Protein AF-A0A3R7QUW7-F1 (afdb_monomer_lite)

Structure (mmCIF, N/CA/C/O backbone):
data_AF-A0A3R7QUW7-F1
#
_entry.id   AF-A0A3R7QUW7-F1
#
loop_
_atom_site.group_PDB
_atom_site.id
_atom_site.type_symbol
_atom_site.label_atom_id
_atom_site.label_alt_id
_atom_site.label_comp_id
_atom_site.label_asym_id
_atom_site.label_entity_id
_atom_site.label_seq_id
_atom_site.pdbx_PDB_ins_code
_atom_site.Cartn_x
_atom_site.Cartn_y
_atom_site.Cartn_z
_atom_site.occupancy
_atom_site.B_iso_or_equiv
_atom_site.auth_seq_id
_atom_site.auth_comp_id
_atom_site.auth_asym_id
_atom_site.auth_atom_id
_atom_site.pdbx_PDB_model_num
ATOM 1 N N . MET A 1 1 ? -16.686 -0.404 15.306 1.00 62.06 1 MET A N 1
ATOM 2 C CA . MET A 1 1 ? -15.358 0.249 15.327 1.00 62.06 1 MET A CA 1
ATOM 3 C C . MET A 1 1 ? -14.433 -0.569 14.437 1.00 62.06 1 MET A C 1
ATOM 5 O O . MET A 1 1 ? -14.538 -1.786 14.498 1.00 62.06 1 MET A O 1
ATOM 9 N N . LEU A 1 2 ? -13.605 0.038 13.589 1.00 73.44 2 LEU A N 1
ATOM 10 C CA . LEU A 1 2 ? -12.511 -0.672 12.907 1.00 73.44 2 LEU A CA 1
ATOM 11 C C . LEU A 1 2 ? -11.186 -0.020 13.297 1.00 73.44 2 LEU A C 1
ATOM 13 O O . LEU A 1 2 ? -11.142 1.175 13.601 1.00 73.44 2 LEU A O 1
ATOM 17 N N . ILE A 1 3 ? -10.122 -0.814 13.259 1.00 75.88 3 ILE A N 1
ATOM 18 C CA . ILE A 1 3 ? -8.772 -0.394 13.620 1.00 75.88 3 ILE A CA 1
ATOM 19 C C . ILE A 1 3 ? -7.878 -0.584 12.396 1.00 75.88 3 ILE A C 1
ATOM 21 O O . ILE A 1 3 ? -7.671 -1.710 11.942 1.00 75.88 3 ILE A O 1
ATOM 25 N N . LEU A 1 4 ? -7.355 0.523 11.873 1.00 71.81 4 LEU A N 1
ATOM 26 C CA . LEU A 1 4 ? -6.301 0.534 10.868 1.00 71.81 4 LEU A CA 1
ATOM 27 C C . LEU A 1 4 ? -4.955 0.421 11.562 1.00 71.81 4 LEU A C 1
ATOM 29 O O . LEU A 1 4 ? -4.644 1.165 12.497 1.00 71.81 4 LEU A O 1
ATOM 33 N N . ARG A 1 5 ? -4.153 -0.522 11.089 1.00 76.81 5 ARG A N 1
ATOM 34 C CA . ARG A 1 5 ? -2.870 -0.860 11.689 1.00 76.81 5 ARG A CA 1
ATOM 35 C C . ARG A 1 5 ? -1.782 -0.873 10.633 1.00 76.81 5 ARG A C 1
ATOM 37 O O . ARG A 1 5 ? -2.016 -1.230 9.478 1.00 76.81 5 ARG A O 1
ATOM 44 N N . TYR A 1 6 ? -0.594 -0.495 11.066 1.00 68.12 6 TYR A N 1
ATOM 45 C CA . TYR A 1 6 ? 0.622 -0.485 10.276 1.00 68.12 6 TYR A CA 1
ATOM 46 C C . TYR A 1 6 ? 1.613 -1.459 10.875 1.00 68.12 6 TYR A C 1
ATOM 48 O O . TYR A 1 6 ? 1.900 -1.395 12.072 1.00 68.12 6 TYR A O 1
ATOM 56 N N . TYR A 1 7 ? 2.104 -2.359 10.034 1.00 67.00 7 TYR A N 1
ATOM 57 C CA . TYR A 1 7 ? 2.899 -3.499 10.457 1.00 67.00 7 TYR A CA 1
ATOM 58 C C . TYR A 1 7 ? 4.332 -3.410 9.967 1.00 67.00 7 TYR A C 1
ATOM 60 O O . TYR A 1 7 ? 4.645 -2.841 8.915 1.00 67.00 7 TYR A O 1
ATOM 68 N N . PHE A 1 8 ? 5.194 -4.022 10.766 1.00 64.62 8 PHE A N 1
ATOM 69 C CA . PHE A 1 8 ? 6.621 -4.114 10.569 1.00 64.62 8 PHE A CA 1
ATOM 70 C C . PHE A 1 8 ? 6.942 -5.586 10.329 1.00 64.62 8 PHE A C 1
ATOM 72 O O . PHE A 1 8 ? 7.026 -6.383 11.263 1.00 64.62 8 PHE A O 1
ATOM 79 N N . LEU A 1 9 ? 7.109 -5.963 9.066 1.00 58.81 9 LEU A N 1
ATOM 80 C CA . LEU A 1 9 ? 7.536 -7.307 8.712 1.00 58.81 9 LEU A CA 1
ATOM 81 C C . LEU A 1 9 ? 9.055 -7.326 8.533 1.00 58.81 9 LEU A C 1
ATOM 83 O O . LEU A 1 9 ? 9.607 -6.569 7.740 1.00 58.81 9 LEU A O 1
ATOM 87 N N . PHE A 1 10 ? 9.727 -8.246 9.218 1.00 55.06 10 PHE A N 1
ATOM 88 C CA . PHE A 1 10 ? 11.087 -8.653 8.876 1.00 55.06 10 PHE A CA 1
ATOM 89 C C . PHE A 1 10 ? 11.001 -9.866 7.955 1.00 55.06 10 PHE A C 1
ATOM 91 O O . PHE A 1 10 ? 10.653 -10.956 8.408 1.00 55.06 10 PHE A O 1
ATOM 98 N N . GLN A 1 11 ? 11.289 -9.682 6.664 1.00 51.72 11 GLN A N 1
ATOM 99 C CA . GLN A 1 11 ? 11.449 -10.816 5.757 1.00 51.72 11 GLN A CA 1
ATOM 100 C C . GLN A 1 11 ? 12.846 -11.408 5.983 1.00 51.72 11 GLN A C 1
ATOM 102 O O . GLN A 1 11 ? 13.854 -10.779 5.671 1.00 51.72 11 GLN A O 1
ATOM 107 N N . TRP A 1 12 ? 12.897 -12.592 6.592 1.00 38.56 12 TRP A N 1
ATOM 108 C CA . TRP A 1 12 ? 14.071 -13.460 6.580 1.00 38.56 12 TRP A CA 1
ATOM 109 C C . TRP A 1 12 ? 13.918 -14.420 5.410 1.00 38.56 12 TRP A C 1
ATOM 111 O O . TRP A 1 12 ? 12.887 -15.070 5.308 1.00 38.56 12 TRP A O 1
ATOM 121 N N . ASP A 1 13 ? 14.909 -14.441 4.526 1.00 37.78 13 ASP A N 1
ATOM 122 C CA . ASP A 1 13 ? 15.531 -15.650 3.985 1.00 37.78 13 ASP A CA 1
ATOM 123 C C . ASP A 1 13 ? 16.582 -15.195 2.963 1.00 37.78 13 ASP A C 1
ATOM 125 O O . ASP A 1 13 ? 16.270 -14.543 1.969 1.00 37.78 13 ASP A O 1
ATOM 129 N N . ILE A 1 14 ? 17.847 -15.557 3.208 1.00 38.06 14 ILE A N 1
ATOM 130 C CA . ILE A 1 14 ? 19.032 -15.261 2.378 1.00 38.06 14 ILE A CA 1
ATOM 131 C C . ILE A 1 14 ? 19.626 -13.839 2.566 1.00 38.06 14 ILE A C 1
ATOM 133 O O . ILE A 1 14 ? 19.661 -13.011 1.660 1.00 38.06 14 ILE A O 1
ATOM 137 N N . GLY A 1 15 ? 20.178 -13.563 3.753 1.00 35.69 15 GLY A N 1
ATOM 138 C CA . GLY A 1 15 ? 21.312 -12.630 3.916 1.00 35.69 15 GLY A CA 1
ATOM 139 C C . GLY A 1 15 ? 21.057 -11.118 3.820 1.00 35.69 15 GLY A C 1
ATOM 140 O O . GLY A 1 15 ? 22.002 -10.352 3.996 1.00 35.69 15 GLY A O 1
ATOM 141 N N . LEU A 1 16 ? 19.822 -10.662 3.594 1.00 42.62 16 LEU A N 1
ATOM 142 C CA . LEU A 1 16 ? 19.470 -9.238 3.614 1.00 42.62 16 LEU A CA 1
ATOM 143 C C . LEU A 1 16 ? 18.230 -9.002 4.485 1.00 42.62 16 LEU A C 1
ATOM 145 O O . LEU A 1 16 ? 17.136 -9.455 4.165 1.00 42.62 16 LEU A O 1
ATOM 149 N N . ILE A 1 17 ? 18.406 -8.279 5.594 1.00 51.62 17 ILE A N 1
ATOM 150 C CA . ILE A 1 17 ? 17.305 -7.849 6.461 1.00 51.62 17 ILE A CA 1
ATOM 151 C C . ILE A 1 17 ? 16.645 -6.637 5.802 1.00 51.62 17 ILE A C 1
ATOM 153 O O . ILE A 1 17 ? 17.141 -5.518 5.925 1.00 51.62 17 ILE A O 1
ATOM 157 N N . PHE A 1 18 ? 15.513 -6.837 5.130 1.00 60.06 18 PHE A N 1
ATOM 158 C CA . PHE A 1 18 ? 14.669 -5.724 4.704 1.00 60.06 18 PHE A CA 1
ATOM 159 C C . PHE A 1 18 ? 13.384 -5.707 5.522 1.00 60.06 18 PHE A C 1
ATOM 161 O O . PHE A 1 18 ? 12.570 -6.630 5.476 1.00 60.06 18 PHE A O 1
ATOM 168 N N . ALA A 1 19 ? 13.213 -4.632 6.289 1.00 70.38 19 ALA A N 1
ATOM 169 C CA . ALA A 1 19 ? 11.937 -4.326 6.908 1.00 70.38 19 ALA A CA 1
ATOM 170 C C . ALA A 1 19 ? 10.937 -3.944 5.804 1.00 70.38 19 ALA A C 1
ATOM 172 O O . ALA A 1 19 ? 11.161 -2.974 5.073 1.00 70.38 19 ALA A O 1
ATOM 173 N N . HIS A 1 20 ? 9.857 -4.710 5.691 1.00 83.88 20 HIS A N 1
ATOM 174 C CA . HIS A 1 20 ? 8.728 -4.485 4.799 1.00 83.88 20 HIS A CA 1
ATOM 175 C C . HIS A 1 20 ? 7.556 -3.908 5.592 1.00 83.88 20 HIS A C 1
ATOM 177 O O . HIS A 1 20 ? 7.294 -4.317 6.725 1.00 83.88 20 HIS A O 1
ATOM 183 N N . ARG A 1 21 ? 6.861 -2.935 5.007 1.00 86.31 21 ARG A N 1
ATOM 184 C CA . ARG A 1 21 ? 5.779 -2.203 5.661 1.00 86.31 21 ARG A CA 1
ATOM 185 C C . ARG A 1 21 ? 4.474 -2.427 4.925 1.00 86.31 21 ARG A C 1
ATOM 187 O O . ARG A 1 21 ? 4.412 -2.204 3.720 1.00 86.31 21 ARG A O 1
ATOM 194 N N . LEU A 1 22 ? 3.449 -2.799 5.681 1.00 91.06 22 LEU A N 1
ATOM 195 C CA . LEU A 1 22 ? 2.118 -3.083 5.161 1.00 91.06 22 LEU A CA 1
ATOM 196 C C . LEU A 1 22 ? 1.032 -2.430 6.008 1.00 91.06 22 LEU A C 1
ATOM 198 O O . LEU A 1 22 ? 1.252 -2.060 7.169 1.00 91.06 22 LEU A O 1
ATOM 202 N N . LEU A 1 23 ? -0.143 -2.282 5.407 1.00 94.25 23 LEU A N 1
ATOM 203 C CA . LEU A 1 23 ? -1.339 -1.775 6.066 1.00 94.25 23 LEU A CA 1
ATOM 204 C C . LEU A 1 23 ? -2.350 -2.893 6.209 1.00 94.25 23 LEU A C 1
ATOM 206 O O . LEU A 1 23 ? -2.540 -3.682 5.294 1.00 94.25 23 LEU A O 1
ATOM 210 N N . THR A 1 24 ? -3.064 -2.907 7.323 1.00 94.94 24 THR A N 1
ATOM 211 C CA . THR A 1 24 ? -4.202 -3.809 7.505 1.00 94.94 24 THR A CA 1
ATOM 212 C C . THR A 1 24 ? -5.377 -3.067 8.118 1.00 94.94 24 THR A C 1
ATOM 214 O O . THR A 1 24 ? -5.222 -2.019 8.760 1.00 94.94 24 THR A O 1
ATOM 217 N N . VAL A 1 25 ? -6.551 -3.663 7.967 1.00 94.81 25 VAL A N 1
ATOM 218 C CA . VAL A 1 25 ? -7.763 -3.271 8.670 1.00 94.81 25 VAL A CA 1
ATOM 219 C C . VAL A 1 25 ? -8.328 -4.460 9.441 1.00 94.81 25 VAL A C 1
ATOM 221 O O . VAL A 1 25 ? -8.437 -5.571 8.919 1.00 94.81 25 VAL A O 1
ATOM 224 N N . PHE A 1 26 ? -8.697 -4.210 10.696 1.00 93.12 26 PHE A N 1
ATOM 225 C CA . PHE A 1 26 ? -9.369 -5.162 11.578 1.00 93.12 26 PHE A CA 1
ATOM 226 C C . PHE A 1 26 ? -10.716 -4.619 12.026 1.00 93.12 26 PHE A C 1
ATOM 228 O O . PHE A 1 26 ? -10.885 -3.406 12.182 1.00 93.12 26 PHE A O 1
ATOM 235 N N . ASP A 1 27 ? -11.655 -5.520 12.302 1.00 89.62 27 ASP A N 1
ATOM 236 C CA . ASP A 1 27 ? -12.914 -5.153 12.933 1.00 89.62 27 ASP A CA 1
ATOM 237 C C . ASP A 1 27 ? -12.836 -4.999 14.456 1.00 89.62 27 ASP A C 1
ATOM 239 O O . ASP A 1 27 ? -11.799 -5.224 15.083 1.00 89.62 27 ASP A O 1
ATOM 243 N N . SER A 1 28 ? -13.944 -4.574 15.070 1.00 82.88 28 SER A N 1
ATOM 244 C CA . SER A 1 28 ? -14.030 -4.359 16.520 1.00 82.88 28 SER A CA 1
ATOM 245 C C . SER A 1 28 ? -13.805 -5.629 17.332 1.00 82.88 28 SER A C 1
ATOM 247 O O . SER A 1 28 ? -13.449 -5.537 18.502 1.00 82.88 28 SER A O 1
ATOM 249 N N . ASN A 1 29 ? -13.984 -6.796 16.716 1.00 87.38 29 ASN A N 1
ATOM 250 C CA . ASN A 1 29 ? -13.755 -8.100 17.324 1.00 87.38 29 ASN A CA 1
ATOM 251 C C . ASN A 1 29 ? -12.338 -8.614 17.025 1.00 87.38 29 ASN A C 1
ATOM 253 O O . ASN A 1 29 ? -12.072 -9.799 17.203 1.00 87.38 29 ASN A O 1
ATOM 257 N N . LYS A 1 30 ? -11.437 -7.734 16.559 1.00 85.19 30 LYS A N 1
ATOM 258 C CA . LYS A 1 30 ? -10.066 -8.052 16.136 1.00 85.19 30 LYS A CA 1
ATOM 259 C C . LYS A 1 30 ? -10.004 -9.083 15.007 1.00 85.19 30 LYS A C 1
ATOM 261 O O . LYS A 1 30 ? -8.989 -9.754 14.846 1.00 85.19 30 LYS A O 1
ATOM 266 N N . ARG A 1 31 ? -11.057 -9.207 14.196 1.00 91.62 31 ARG A N 1
ATOM 267 C CA . ARG A 1 31 ? -11.025 -10.079 13.019 1.00 91.62 31 ARG A CA 1
ATOM 268 C C . ARG A 1 31 ? -10.375 -9.338 11.861 1.00 91.62 31 ARG A C 1
ATOM 270 O O . ARG A 1 31 ? -10.702 -8.177 11.609 1.00 91.62 31 ARG A O 1
ATOM 277 N N . PHE A 1 32 ? -9.455 -10.011 11.179 1.00 94.06 32 PHE A N 1
ATOM 278 C CA . PHE A 1 32 ? -8.816 -9.502 9.970 1.00 94.06 32 PHE A CA 1
ATOM 279 C C . PHE A 1 32 ? -9.873 -9.211 8.897 1.00 94.06 32 PHE A C 1
ATOM 281 O O . PHE A 1 32 ? -10.764 -10.031 8.669 1.00 94.06 32 PHE A O 1
ATOM 288 N N . VAL A 1 33 ? -9.774 -8.053 8.244 1.00 95.31 33 VAL A N 1
ATOM 289 C CA . VAL A 1 33 ? -10.677 -7.655 7.153 1.00 95.31 33 VAL A CA 1
ATOM 290 C C . VAL A 1 33 ? -9.938 -7.630 5.816 1.00 95.31 33 VAL A C 1
ATOM 292 O O . VAL A 1 33 ? -10.420 -8.204 4.840 1.00 95.31 33 VAL A O 1
ATOM 295 N N . ALA A 1 34 ? -8.792 -6.951 5.757 1.00 96.56 34 ALA A N 1
ATOM 296 C 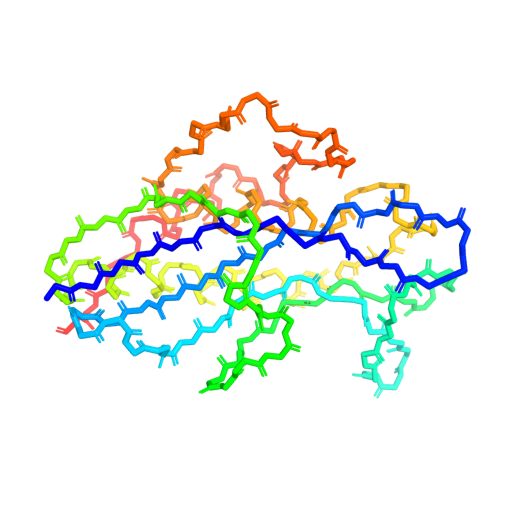CA . ALA A 1 34 ? -7.967 -6.847 4.558 1.00 96.56 34 ALA A CA 1
ATOM 297 C C . ALA A 1 34 ? -6.553 -6.347 4.886 1.00 96.56 34 ALA A C 1
ATOM 299 O O . ALA A 1 34 ? -6.338 -5.707 5.919 1.00 96.56 34 ALA A O 1
ATOM 300 N N . GLU A 1 35 ? -5.625 -6.576 3.961 1.00 96.00 35 GLU A N 1
ATOM 301 C CA . GLU A 1 35 ? -4.300 -5.955 3.938 1.00 96.00 35 GLU A CA 1
ATOM 302 C C . GLU A 1 35 ? -3.996 -5.297 2.587 1.00 96.00 35 GLU A C 1
ATOM 304 O O . GLU A 1 35 ? -4.604 -5.633 1.566 1.00 96.00 35 GLU A O 1
ATOM 309 N N . LEU A 1 36 ? -3.090 -4.320 2.615 1.00 97.31 36 LEU A N 1
ATOM 310 C CA . LEU A 1 36 ? -2.574 -3.590 1.465 1.00 97.31 36 LEU A CA 1
ATOM 311 C C . LEU A 1 36 ? -1.045 -3.584 1.490 1.00 97.31 36 LEU A C 1
ATOM 313 O O . LEU A 1 36 ? -0.436 -3.073 2.437 1.00 97.31 36 LEU A O 1
ATOM 317 N N . ASP A 1 37 ? -0.456 -4.046 0.388 1.00 94.44 37 ASP A N 1
ATOM 318 C CA . ASP A 1 37 ? 0.985 -4.261 0.254 1.00 94.44 37 ASP A CA 1
ATOM 319 C C . ASP A 1 37 ? 1.520 -3.711 -1.065 1.00 94.44 37 ASP A C 1
ATOM 321 O O . ASP A 1 37 ? 0.952 -3.947 -2.132 1.00 94.44 37 ASP A O 1
ATOM 325 N N . GLY A 1 38 ? 2.664 -3.028 -1.013 1.00 95.31 38 GLY A N 1
ATOM 326 C CA . GLY A 1 38 ? 3.463 -2.750 -2.205 1.00 95.31 38 GLY A CA 1
ATOM 327 C C . GLY A 1 38 ? 4.412 -3.910 -2.479 1.00 95.31 38 GLY A C 1
ATOM 328 O O . GLY A 1 38 ? 5.367 -4.086 -1.738 1.00 95.31 38 GLY A O 1
ATOM 329 N N . LEU A 1 39 ? 4.201 -4.684 -3.539 1.00 95.00 39 LEU A N 1
ATOM 330 C CA . LEU A 1 39 ? 4.977 -5.888 -3.840 1.00 95.00 39 LEU A CA 1
ATOM 331 C C . LEU A 1 39 ? 5.701 -5.790 -5.181 1.00 95.00 39 LEU A C 1
ATOM 333 O O . LEU 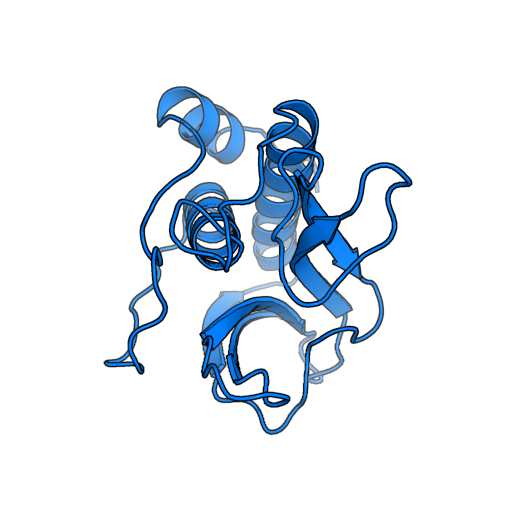A 1 39 ? 5.296 -5.070 -6.098 1.00 95.00 39 LEU A O 1
ATOM 337 N N . VAL A 1 40 ? 6.774 -6.568 -5.304 1.00 95.06 40 VAL A N 1
ATOM 338 C CA . VAL A 1 40 ? 7.467 -6.765 -6.576 1.00 95.06 40 VAL A CA 1
ATOM 339 C C . VAL A 1 40 ? 6.692 -7.757 -7.422 1.00 95.06 40 VAL A C 1
ATOM 341 O O . VAL A 1 40 ? 6.408 -8.865 -6.969 1.00 95.06 40 VAL A O 1
ATOM 344 N N . VAL A 1 41 ? 6.473 -7.425 -8.691 1.00 96.44 41 VAL A N 1
ATOM 345 C CA . VAL A 1 41 ? 6.051 -8.382 -9.717 1.00 96.44 41 VAL A CA 1
ATOM 346 C C . VAL A 1 41 ? 7.079 -8.487 -10.834 1.00 96.44 41 VAL A C 1
ATOM 348 O O . VAL A 1 41 ? 7.723 -7.507 -11.203 1.00 96.44 41 VAL A O 1
ATOM 351 N N . ASN A 1 42 ? 7.232 -9.686 -11.393 1.00 95.88 42 ASN A N 1
ATOM 352 C CA . ASN A 1 42 ? 8.020 -9.890 -12.606 1.00 95.88 42 ASN A CA 1
ATOM 353 C C . ASN A 1 42 ? 7.232 -9.490 -13.872 1.00 95.88 42 ASN A C 1
ATOM 355 O O . ASN A 1 42 ? 6.055 -9.137 -13.807 1.00 95.88 42 ASN A O 1
ATOM 359 N N . LYS A 1 43 ? 7.859 -9.622 -15.050 1.00 95.00 43 LYS A N 1
ATOM 360 C CA . LYS A 1 43 ? 7.237 -9.316 -16.355 1.00 95.00 43 LYS A CA 1
ATOM 361 C C . LYS A 1 43 ? 5.939 -10.084 -16.660 1.00 95.00 43 LYS A C 1
ATOM 363 O O . LYS A 1 43 ? 5.153 -9.626 -17.476 1.00 95.00 43 LYS A O 1
ATOM 368 N N . ASN A 1 44 ? 5.718 -11.231 -16.013 1.00 95.25 44 ASN A N 1
ATOM 369 C CA . ASN A 1 44 ? 4.512 -12.048 -16.164 1.00 95.25 44 ASN A CA 1
ATOM 370 C C . ASN A 1 44 ? 3.453 -11.715 -15.094 1.00 95.25 44 ASN A C 1
ATOM 372 O O . ASN A 1 44 ? 2.466 -12.430 -14.964 1.00 95.25 44 ASN A O 1
ATOM 376 N N . GLY A 1 45 ? 3.682 -10.687 -14.269 1.00 93.31 45 GLY A N 1
ATOM 377 C CA . GLY A 1 45 ? 2.795 -10.304 -13.172 1.00 93.31 45 GLY A CA 1
ATOM 378 C C . GLY A 1 45 ? 2.899 -11.185 -11.924 1.00 93.31 45 GLY A C 1
ATOM 379 O O . GLY A 1 45 ? 2.130 -10.986 -10.987 1.00 93.31 45 GLY A O 1
ATOM 380 N N . LYS A 1 46 ? 3.840 -12.139 -11.867 1.00 95.88 46 LYS A N 1
ATOM 381 C CA . LYS A 1 46 ? 4.024 -13.004 -10.692 1.00 95.88 46 LYS A CA 1
ATOM 382 C C . LYS A 1 46 ? 4.766 -12.249 -9.590 1.00 95.88 46 LYS A C 1
ATOM 384 O O . LYS A 1 46 ? 5.847 -11.711 -9.845 1.00 95.88 46 LYS A O 1
ATOM 389 N N . ILE A 1 47 ? 4.206 -12.272 -8.379 1.00 94.50 47 ILE A N 1
ATOM 390 C CA . ILE A 1 47 ? 4.822 -11.714 -7.169 1.00 94.50 47 ILE A CA 1
ATOM 391 C C . ILE A 1 47 ? 6.150 -12.426 -6.878 1.00 94.50 47 ILE A C 1
ATOM 393 O O . ILE A 1 47 ? 6.267 -13.643 -7.050 1.00 94.50 47 ILE A O 1
ATOM 397 N N . LYS A 1 48 ? 7.159 -11.671 -6.443 1.00 88.44 48 LYS A N 1
ATOM 398 C CA . LYS A 1 48 ? 8.452 -12.204 -5.993 1.00 88.44 48 LYS A CA 1
ATOM 399 C C . LYS A 1 48 ? 8.931 -11.479 -4.723 1.00 88.44 48 LYS A C 1
ATOM 401 O O . LYS A 1 48 ? 8.504 -10.351 -4.494 1.00 88.44 48 LYS A O 1
ATOM 406 N N . PRO A 1 49 ? 9.829 -12.085 -3.925 1.00 82.50 49 PRO A N 1
ATOM 407 C CA . PRO A 1 49 ? 10.280 -11.490 -2.663 1.00 82.50 49 PRO A CA 1
ATOM 408 C C . PRO A 1 49 ? 11.154 -10.243 -2.855 1.00 82.50 49 PRO A C 1
ATOM 410 O O . PRO A 1 49 ? 11.053 -9.293 -2.089 1.00 82.50 49 PRO A O 1
ATOM 413 N N . ILE A 1 50 ? 11.996 -10.211 -3.893 1.00 83.50 50 ILE A N 1
ATOM 414 C CA . ILE A 1 50 ? 12.923 -9.101 -4.143 1.00 83.50 50 ILE A CA 1
ATOM 415 C C . ILE A 1 50 ? 13.054 -8.813 -5.636 1.00 83.50 50 ILE A C 1
ATOM 417 O O . ILE A 1 50 ? 13.120 -9.734 -6.451 1.00 83.50 50 ILE A O 1
ATOM 421 N N . GLY A 1 51 ? 13.083 -7.532 -6.002 1.00 86.38 51 GLY A N 1
ATOM 422 C CA . G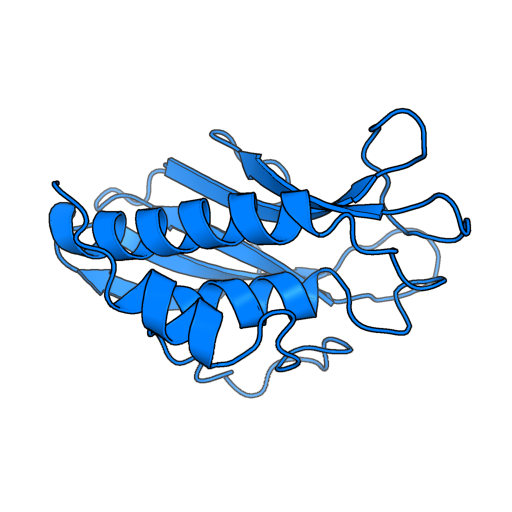LY A 1 51 ? 13.287 -7.093 -7.379 1.00 86.38 51 GLY A CA 1
ATOM 423 C C . GLY A 1 51 ? 14.767 -6.948 -7.701 1.00 86.38 51 GLY A C 1
ATOM 424 O O . GLY A 1 51 ? 15.524 -6.362 -6.937 1.00 86.38 51 GLY A O 1
ATOM 425 N N . TYR A 1 52 ? 15.184 -7.489 -8.836 1.00 89.94 52 TYR A N 1
ATOM 426 C CA . TYR A 1 52 ? 16.575 -7.433 -9.307 1.00 89.94 52 TYR A CA 1
ATOM 427 C C . TYR A 1 52 ? 16.670 -7.380 -10.837 1.00 89.94 52 TYR A C 1
ATOM 429 O O . TYR A 1 52 ? 17.758 -7.251 -11.391 1.00 89.94 52 TYR A O 1
ATOM 437 N N . LEU A 1 53 ? 15.541 -7.459 -11.546 1.00 93.50 53 LEU A N 1
ATOM 438 C CA . LEU A 1 53 ? 15.486 -7.310 -12.996 1.00 93.50 53 LEU A CA 1
ATOM 439 C C . LEU A 1 53 ? 14.929 -5.934 -13.355 1.00 93.50 53 LEU A C 1
ATOM 441 O O . LEU A 1 53 ? 13.974 -5.468 -12.746 1.00 93.50 53 LEU A O 1
ATOM 445 N N . ARG A 1 54 ? 15.433 -5.326 -14.436 1.00 92.69 54 ARG A N 1
ATOM 446 C CA . ARG A 1 54 ? 14.886 -4.062 -14.982 1.00 92.69 54 ARG A CA 1
ATOM 447 C C . ARG A 1 54 ? 13.408 -4.159 -15.386 1.00 92.69 54 ARG A C 1
ATOM 449 O O . ARG A 1 54 ? 12.715 -3.149 -15.492 1.00 92.69 54 ARG A O 1
ATOM 456 N N . SER A 1 55 ? 12.924 -5.373 -15.646 1.00 95.38 55 SER A N 1
ATOM 457 C CA . SER A 1 55 ? 11.519 -5.648 -15.954 1.00 95.38 55 SER A CA 1
ATOM 458 C C . SER A 1 55 ? 10.628 -5.749 -14.717 1.00 95.38 55 SER A C 1
ATOM 460 O O . SER A 1 55 ? 9.415 -5.837 -14.872 1.00 95.38 55 SER A O 1
ATOM 462 N N . ASP A 1 56 ? 11.202 -5.806 -13.514 1.00 96.44 56 ASP A N 1
ATOM 463 C CA . ASP A 1 56 ? 10.416 -5.907 -12.291 1.00 96.44 56 ASP A CA 1
ATOM 464 C C . ASP A 1 56 ? 9.671 -4.590 -12.038 1.00 96.44 56 ASP A C 1
ATOM 466 O O . ASP A 1 56 ? 10.155 -3.491 -12.343 1.00 96.44 56 ASP A O 1
ATOM 470 N N . ARG A 1 57 ? 8.448 -4.708 -11.529 1.00 97.44 57 ARG A N 1
ATOM 471 C CA . ARG A 1 57 ? 7.559 -3.576 -11.266 1.00 97.44 57 ARG A CA 1
ATOM 472 C C . ARG A 1 57 ? 7.091 -3.591 -9.829 1.00 97.44 57 ARG A C 1
ATOM 474 O O . ARG A 1 57 ? 6.911 -4.655 -9.241 1.00 97.44 57 ARG A O 1
ATOM 481 N N . LEU A 1 58 ? 6.901 -2.397 -9.289 1.00 97.12 58 LEU A N 1
ATOM 482 C CA . LEU A 1 58 ? 6.258 -2.177 -8.008 1.00 97.12 58 LEU A CA 1
ATOM 483 C C . LEU A 1 58 ? 4.750 -2.093 -8.248 1.00 97.12 58 LEU A C 1
ATOM 485 O O . LEU A 1 58 ? 4.296 -1.274 -9.045 1.00 97.12 58 LEU A O 1
ATOM 489 N N . LYS A 1 59 ? 3.981 -2.955 -7.583 1.00 97.69 59 LYS A N 1
ATOM 490 C CA . LYS A 1 59 ? 2.522 -2.999 -7.697 1.00 97.69 59 LYS A CA 1
ATOM 491 C C . LYS A 1 59 ? 1.893 -3.115 -6.317 1.00 97.69 59 LYS A C 1
ATOM 493 O O . LYS A 1 59 ? 2.396 -3.840 -5.468 1.00 97.69 59 LYS A O 1
ATOM 498 N N . VAL A 1 60 ? 0.796 -2.406 -6.102 1.00 98.06 60 VAL A N 1
ATOM 499 C CA . VAL A 1 60 ? 0.046 -2.419 -4.851 1.00 98.06 60 VAL A CA 1
ATOM 500 C C . VAL A 1 60 ? -1.106 -3.417 -4.950 1.00 98.06 60 VAL A C 1
ATOM 502 O O . VAL A 1 60 ? -1.891 -3.378 -5.905 1.00 98.06 60 VAL A O 1
ATOM 505 N N . PHE A 1 61 ? -1.205 -4.307 -3.971 1.00 97.69 61 PHE A N 1
ATOM 506 C CA . PHE A 1 61 ? -2.208 -5.366 -3.893 1.00 97.69 61 PHE A CA 1
ATOM 507 C C . PHE A 1 61 ? -3.080 -5.193 -2.663 1.00 97.69 61 PHE A C 1
ATOM 509 O O . PHE A 1 61 ? -2.578 -4.800 -1.618 1.00 97.69 61 PHE A O 1
ATOM 516 N N . GLU A 1 62 ? -4.367 -5.514 -2.803 1.00 97.81 62 GLU A N 1
ATOM 517 C CA . GLU A 1 62 ? -5.271 -5.721 -1.673 1.00 97.81 62 GLU A CA 1
ATOM 518 C C . GLU A 1 62 ? -5.521 -7.219 -1.520 1.00 97.81 62 GLU A C 1
ATOM 520 O O . GLU A 1 62 ? -5.909 -7.877 -2.490 1.00 97.81 62 GLU A O 1
ATOM 525 N N . PHE A 1 63 ? -5.366 -7.740 -0.306 1.00 97.06 63 PHE A N 1
ATOM 526 C CA . PHE A 1 63 ? -5.708 -9.119 0.018 1.00 97.06 63 PHE A CA 1
ATOM 527 C C . PHE A 1 63 ? -6.837 -9.157 1.048 1.00 97.06 63 PHE A C 1
ATOM 529 O O . PHE A 1 63 ? -6.813 -8.456 2.056 1.00 97.06 63 PHE A O 1
ATOM 536 N N . LYS A 1 64 ? -7.852 -9.993 0.790 1.00 95.75 64 LYS A N 1
ATOM 537 C CA . LYS A 1 64 ? -8.983 -10.246 1.711 1.00 95.75 64 LYS A CA 1
ATOM 538 C C . LYS A 1 64 ? -8.704 -11.379 2.703 1.00 95.75 64 LYS A C 1
ATOM 540 O O . LYS A 1 64 ? -9.560 -11.752 3.499 1.00 95.75 64 LYS A O 1
ATOM 545 N N . SER A 1 65 ? -7.501 -11.931 2.653 1.00 94.06 65 SER A N 1
ATOM 546 C CA . SER A 1 65 ? -6.962 -12.886 3.615 1.00 94.06 65 SER A CA 1
ATOM 547 C C . SER A 1 65 ? -5.508 -12.503 3.886 1.00 94.06 65 SER A C 1
ATOM 549 O O . SER A 1 65 ? -4.903 -11.901 2.996 1.00 94.06 65 SER A O 1
ATOM 551 N N . PRO A 1 66 ? -4.950 -12.824 5.065 1.00 91.69 66 PRO A N 1
ATOM 552 C CA . PRO A 1 66 ? -3.550 -12.539 5.359 1.00 91.69 66 PRO A CA 1
ATOM 553 C C . PRO A 1 66 ? -2.637 -13.123 4.280 1.00 91.69 66 PRO A C 1
ATOM 555 O O . PRO A 1 66 ? -2.698 -14.327 4.015 1.00 91.69 66 PRO A O 1
ATOM 558 N N . HIS A 1 67 ? -1.815 -12.289 3.648 1.00 92.69 67 HIS A N 1
ATOM 559 C CA . HIS A 1 67 ? -0.796 -12.727 2.700 1.00 92.69 67 HIS A CA 1
ATOM 560 C C . HIS A 1 67 ? 0.607 -12.519 3.281 1.00 92.69 67 HIS A C 1
ATOM 562 O O . HIS A 1 67 ? 1.395 -13.466 3.291 1.00 92.69 67 HIS A O 1
ATOM 568 N N . LEU A 1 68 ? 0.897 -11.342 3.841 1.00 90.69 68 LEU A N 1
ATOM 569 C CA . LEU A 1 68 ? 2.130 -11.055 4.583 1.00 90.69 68 LEU A CA 1
ATOM 570 C C . LEU A 1 68 ? 1.907 -10.732 6.066 1.00 90.69 68 LEU A C 1
ATOM 572 O O . LEU A 1 68 ? 2.861 -10.819 6.850 1.00 90.69 68 LEU A O 1
ATOM 576 N N . TYR A 1 69 ? 0.686 -10.376 6.471 1.00 89.06 69 TYR A N 1
ATOM 577 C CA . TYR A 1 69 ? 0.358 -10.159 7.877 1.00 89.06 69 TYR A CA 1
ATOM 578 C C . TYR A 1 69 ? 0.588 -11.419 8.726 1.00 89.06 69 TYR A C 1
ATOM 580 O O . TYR A 1 69 ? 0.180 -12.527 8.369 1.00 89.06 69 TYR A O 1
ATOM 588 N N . ARG A 1 70 ? 1.191 -11.224 9.905 1.00 87.69 70 ARG A N 1
ATOM 589 C CA . ARG A 1 70 ? 1.243 -12.208 10.993 1.00 87.69 70 ARG A CA 1
ATOM 590 C C . ARG A 1 70 ? 0.951 -11.524 12.324 1.00 87.69 70 ARG A C 1
ATOM 592 O O . ARG A 1 70 ? 1.361 -10.388 12.548 1.00 87.69 70 ARG A O 1
ATOM 599 N N . GLU A 1 71 ? 0.266 -12.222 13.225 1.00 85.00 71 GLU A N 1
ATOM 600 C CA . GLU A 1 71 ? -0.145 -11.663 14.520 1.00 85.00 71 GLU A CA 1
ATOM 601 C C . GLU A 1 71 ? 1.039 -11.284 15.427 1.00 85.00 71 GLU A C 1
ATOM 603 O O . GLU A 1 71 ? 0.933 -10.345 16.214 1.00 85.00 71 GLU A O 1
ATOM 608 N N . ASP A 1 72 ? 2.178 -11.960 15.259 1.00 82.75 72 ASP A N 1
ATOM 609 C CA . ASP A 1 72 ? 3.411 -1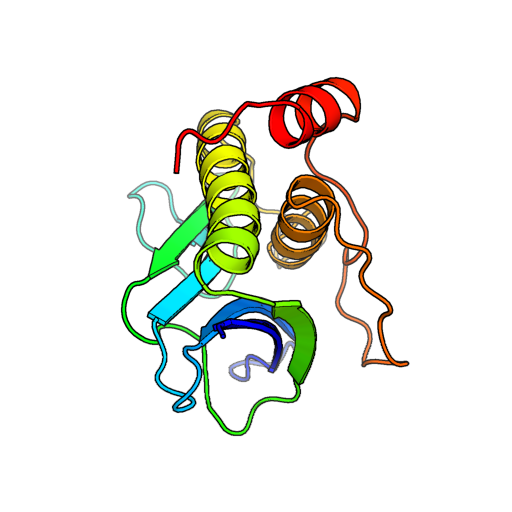1.770 16.028 1.00 82.75 72 ASP A CA 1
ATOM 610 C C . ASP A 1 72 ? 4.271 -10.575 15.574 1.00 82.75 72 ASP A C 1
ATOM 612 O O . ASP A 1 72 ? 5.285 -10.265 16.201 1.00 82.75 72 ASP A O 1
ATOM 616 N N . GLN A 1 73 ? 3.892 -9.898 14.488 1.00 83.06 73 GLN A N 1
ATOM 617 C CA . GLN A 1 73 ? 4.622 -8.744 13.970 1.00 83.06 73 GLN A CA 1
ATOM 618 C C . GLN A 1 73 ? 4.478 -7.524 14.885 1.00 83.06 73 GLN A C 1
ATOM 620 O O . GLN A 1 73 ? 3.393 -7.207 15.383 1.00 83.06 73 GLN A O 1
ATOM 625 N N . GLU A 1 74 ? 5.574 -6.772 15.029 1.00 82.50 74 GLU A N 1
ATOM 626 C CA . GLU A 1 74 ? 5.521 -5.420 15.586 1.00 82.50 74 GLU A CA 1
ATOM 627 C C . GLU A 1 74 ? 4.527 -4.579 14.762 1.00 82.50 74 GLU A C 1
ATOM 629 O O . GLU A 1 74 ? 4.466 -4.673 13.531 1.00 82.50 74 GLU A O 1
ATOM 634 N N . GLN A 1 75 ? 3.716 -3.775 15.448 1.00 83.44 75 GLN A N 1
ATOM 635 C CA . GLN A 1 75 ? 2.604 -3.049 14.841 1.00 83.44 75 GLN A CA 1
ATOM 636 C C . GLN A 1 75 ? 2.253 -1.789 15.622 1.00 83.44 75 GLN A C 1
ATOM 638 O O . GLN A 1 75 ? 2.409 -1.726 16.840 1.00 83.44 75 GLN A O 1
ATOM 643 N N . VAL A 1 76 ? 1.701 -0.808 14.917 1.00 84.81 76 VAL A N 1
ATOM 644 C CA . VAL A 1 76 ? 1.136 0.407 15.504 1.00 84.81 76 VAL A CA 1
ATOM 645 C C . VAL A 1 76 ? -0.286 0.606 14.996 1.00 84.81 76 VAL A C 1
ATOM 647 O O . VAL A 1 76 ? -0.609 0.293 13.846 1.00 84.81 76 VAL A O 1
ATOM 650 N N . VAL A 1 77 ? -1.159 1.110 15.864 1.00 88.25 77 VAL A N 1
ATOM 651 C CA . VAL A 1 77 ? -2.490 1.564 15.455 1.00 88.25 77 VAL A CA 1
ATOM 652 C C . VAL A 1 77 ? -2.324 2.915 14.772 1.00 88.25 77 VAL A C 1
ATOM 654 O O . VAL A 1 77 ? -1.910 3.872 15.413 1.00 88.25 77 VAL A O 1
ATOM 657 N N . LEU A 1 78 ? -2.649 2.991 13.483 1.00 88.75 78 LEU A N 1
ATOM 658 C CA . LEU A 1 78 ? -2.629 4.254 12.740 1.00 88.75 78 LEU A CA 1
ATOM 659 C C . LEU A 1 78 ? -3.872 5.086 13.000 1.00 88.75 78 LEU A C 1
ATOM 661 O O . LEU A 1 78 ? -3.831 6.310 13.004 1.00 88.75 78 LEU A O 1
ATOM 665 N N . PHE A 1 79 ? -5.007 4.405 13.108 1.00 89.88 79 PHE A N 1
ATOM 666 C CA . PHE A 1 79 ? -6.298 5.052 13.173 1.00 89.88 79 PHE A CA 1
ATOM 667 C C . PHE A 1 79 ? -7.339 4.082 13.707 1.00 89.88 79 PHE A C 1
ATOM 669 O O . PHE A 1 79 ? -7.379 2.917 13.317 1.00 89.88 79 PHE A O 1
ATOM 676 N N . SER A 1 80 ? -8.203 4.565 14.589 1.00 90.56 80 SER A N 1
ATOM 677 C CA . SER A 1 80 ? -9.312 3.790 15.134 1.00 90.56 80 SER A CA 1
ATOM 678 C C . SER A 1 80 ? -10.544 4.676 15.179 1.00 90.56 80 SER A C 1
ATOM 680 O O . SER A 1 80 ? -10.492 5.785 15.708 1.00 90.56 80 SER A O 1
ATOM 682 N N . SER A 1 81 ? -11.647 4.216 14.591 1.00 91.50 81 SER A N 1
ATOM 683 C CA . SER A 1 81 ? -12.900 4.974 14.573 1.00 91.50 81 SER A CA 1
ATOM 684 C C . SER A 1 81 ? -14.107 4.078 14.281 1.00 91.50 81 SER A C 1
ATOM 686 O O . SER A 1 81 ? -14.013 2.844 14.286 1.00 91.50 81 SER A O 1
ATOM 688 N N . THR A 1 82 ? -15.271 4.682 14.032 1.00 91.50 82 THR A N 1
ATOM 689 C CA . THR A 1 82 ? -16.455 3.968 13.542 1.00 91.50 82 THR A CA 1
ATOM 690 C C . THR A 1 82 ? -16.133 3.204 12.258 1.00 91.50 82 THR A C 1
ATOM 692 O O . THR A 1 82 ? -15.134 3.465 11.580 1.00 91.50 82 THR A O 1
ATOM 695 N N . LYS A 1 83 ? -16.967 2.211 11.934 1.00 89.31 83 LYS A N 1
ATOM 696 C CA . LYS A 1 83 ? -16.726 1.375 10.755 1.00 89.31 83 LYS A CA 1
ATOM 697 C C . LYS A 1 83 ? -16.728 2.228 9.492 1.00 89.31 83 LYS A C 1
ATOM 699 O O . LYS A 1 83 ? -15.843 2.093 8.658 1.00 89.31 83 LYS A O 1
ATOM 704 N N . GLU A 1 84 ? -17.682 3.137 9.412 1.00 89.62 84 GLU A N 1
ATOM 705 C CA . GLU A 1 84 ? -17.913 4.045 8.300 1.00 89.62 84 GLU A CA 1
ATOM 706 C C . GLU A 1 84 ? -16.681 4.923 8.060 1.00 89.62 84 GLU A C 1
ATOM 708 O O . GLU A 1 84 ? -16.199 5.028 6.933 1.00 89.62 84 GLU A O 1
ATOM 713 N N . TYR A 1 85 ? -16.117 5.502 9.124 1.00 91.25 85 TYR A N 1
ATOM 714 C CA . TYR A 1 85 ? -15.008 6.441 8.991 1.00 91.25 85 TYR A CA 1
ATOM 715 C C . TYR A 1 85 ? -13.657 5.744 8.787 1.00 91.25 85 TYR A C 1
ATOM 717 O O . TYR A 1 85 ? -12.834 6.194 7.998 1.00 91.25 85 TYR A O 1
ATOM 725 N N . ALA A 1 86 ? -13.420 4.595 9.418 1.00 91.38 86 ALA A N 1
ATOM 726 C CA . ALA A 1 86 ? -12.221 3.808 9.134 1.00 91.38 86 ALA A CA 1
ATOM 727 C C . ALA A 1 86 ? -12.236 3.211 7.714 1.00 91.38 86 ALA A C 1
ATOM 729 O O . ALA A 1 86 ? -11.202 3.198 7.044 1.00 91.38 86 ALA A O 1
ATOM 730 N N . MET A 1 87 ? -13.400 2.777 7.216 1.00 92.38 87 MET A N 1
ATOM 731 C CA . MET A 1 87 ? -13.522 2.334 5.825 1.00 92.38 87 MET A CA 1
ATOM 732 C C . MET A 1 87 ? -13.375 3.483 4.837 1.00 92.38 87 MET A C 1
ATOM 734 O O . MET A 1 87 ? -12.814 3.261 3.769 1.00 92.38 87 MET A O 1
ATOM 738 N N . SER A 1 88 ? -13.805 4.706 5.166 1.00 93.62 88 SER A N 1
ATOM 739 C CA . SER A 1 88 ? -13.546 5.845 4.280 1.00 93.62 88 SER A CA 1
ATOM 740 C C . SER A 1 88 ? -12.037 6.073 4.116 1.00 93.62 88 SER A C 1
ATOM 742 O O . SER A 1 88 ? -11.547 6.194 2.997 1.00 93.62 88 SER A O 1
ATOM 744 N N . LYS A 1 89 ? -11.255 5.984 5.197 1.00 94.81 89 LYS A N 1
ATOM 745 C CA . LYS A 1 89 ? -9.786 6.002 5.117 1.00 94.81 89 LYS A CA 1
ATOM 746 C C . LYS A 1 89 ? -9.240 4.858 4.255 1.00 94.81 89 LYS A C 1
ATOM 748 O O . LYS A 1 89 ? -8.429 5.115 3.370 1.00 94.81 89 LYS A O 1
ATOM 753 N N . TRP A 1 90 ? -9.734 3.630 4.427 1.00 95.44 90 TRP A N 1
ATOM 754 C CA . TRP A 1 90 ? -9.335 2.495 3.584 1.00 95.44 90 TRP A CA 1
ATOM 755 C C . TRP A 1 90 ? -9.652 2.714 2.096 1.00 95.44 90 TRP A C 1
ATOM 757 O O . TRP A 1 90 ? -8.808 2.454 1.243 1.00 95.44 90 TRP A O 1
ATOM 767 N N . HIS A 1 91 ? -10.825 3.256 1.760 1.00 95.94 91 HIS A N 1
ATOM 768 C CA . HIS A 1 91 ? -11.203 3.559 0.377 1.00 95.94 91 HIS A CA 1
ATOM 769 C C . HIS A 1 91 ? -10.269 4.590 -0.277 1.00 95.94 91 HIS A C 1
ATOM 771 O O . HIS A 1 91 ? -9.949 4.450 -1.458 1.00 95.94 91 HIS A O 1
ATOM 777 N N . LEU A 1 92 ? -9.765 5.577 0.476 1.00 97.06 92 LEU A N 1
ATOM 778 C CA . LEU A 1 92 ? -8.726 6.490 -0.023 1.00 97.06 92 LEU A CA 1
ATOM 779 C C . LEU A 1 92 ? -7.435 5.740 -0.377 1.00 97.06 92 LEU A C 1
ATOM 781 O O . LEU A 1 92 ? -6.839 6.003 -1.423 1.00 97.06 92 LEU A O 1
ATOM 785 N N . ALA A 1 93 ? -7.023 4.772 0.448 1.00 97.00 93 ALA A N 1
ATOM 786 C CA . ALA A 1 93 ? -5.874 3.922 0.140 1.00 97.00 93 ALA A CA 1
ATOM 787 C C . ALA A 1 93 ? -6.122 3.034 -1.089 1.00 97.00 93 ALA A C 1
ATOM 789 O O . ALA A 1 93 ? -5.221 2.880 -1.912 1.00 97.00 93 ALA A O 1
ATOM 790 N N . LEU A 1 94 ? -7.336 2.504 -1.275 1.00 97.88 94 LEU A N 1
ATOM 791 C CA . LEU A 1 94 ? -7.688 1.739 -2.478 1.00 97.88 94 LEU A CA 1
ATOM 792 C C . LEU A 1 94 ? -7.635 2.596 -3.745 1.00 97.88 94 LEU A C 1
ATOM 794 O O . LEU A 1 94 ? -7.097 2.152 -4.756 1.00 97.88 94 LEU A O 1
ATOM 798 N N . ARG A 1 95 ? -8.095 3.847 -3.682 1.00 97.25 95 ARG A N 1
ATOM 799 C CA . ARG A 1 95 ? -7.956 4.785 -4.801 1.00 97.25 95 ARG A CA 1
ATOM 800 C C . ARG A 1 95 ? -6.489 5.088 -5.108 1.00 97.25 95 ARG A C 1
ATOM 802 O O . ARG A 1 95 ? -6.089 5.121 -6.269 1.00 97.25 95 ARG A O 1
ATOM 809 N N . ALA A 1 96 ? -5.674 5.284 -4.072 1.00 97.88 96 ALA A N 1
ATOM 810 C CA . ALA A 1 96 ? -4.237 5.484 -4.230 1.00 97.88 96 ALA A CA 1
ATOM 811 C C . ALA A 1 96 ? -3.545 4.251 -4.836 1.00 97.88 96 ALA A C 1
ATOM 813 O O . ALA A 1 96 ? -2.685 4.407 -5.699 1.00 97.88 96 ALA A O 1
ATOM 814 N N . LYS A 1 97 ? -3.945 3.035 -4.436 1.00 98.25 97 LYS A N 1
ATOM 815 C CA . LYS A 1 97 ? -3.490 1.760 -5.018 1.00 98.25 97 LYS A CA 1
ATOM 816 C C . LYS A 1 97 ? -3.731 1.732 -6.530 1.00 98.25 97 LYS A C 1
ATOM 818 O O . LYS A 1 97 ? -2.809 1.395 -7.269 1.00 98.25 97 LYS A O 1
ATOM 823 N N . ASP A 1 98 ? -4.923 2.107 -6.989 1.00 97.94 98 ASP A N 1
ATOM 824 C CA . ASP A 1 98 ? -5.249 2.103 -8.420 1.00 97.94 98 ASP A CA 1
ATOM 825 C C . ASP A 1 98 ? -4.366 3.095 -9.199 1.00 97.94 98 ASP A C 1
ATOM 827 O O . ASP A 1 98 ? -3.697 2.704 -10.156 1.00 97.94 98 ASP A O 1
ATOM 831 N N . ILE A 1 99 ? -4.226 4.331 -8.704 1.00 97.88 99 ILE A N 1
ATOM 832 C CA . ILE A 1 99 ? -3.367 5.363 -9.317 1.00 97.88 99 ILE A CA 1
ATOM 833 C C . ILE A 1 99 ? -1.886 4.945 -9.331 1.00 97.88 99 ILE A C 1
ATOM 835 O O . ILE A 1 99 ? -1.174 5.166 -10.312 1.00 97.88 99 ILE A O 1
ATOM 839 N N . LEU A 1 100 ? -1.387 4.341 -8.247 1.00 98.06 100 LEU A N 1
ATOM 840 C CA . LEU A 1 100 ? -0.011 3.835 -8.177 1.00 98.06 100 LEU A CA 1
ATOM 841 C C . LEU A 1 100 ? 0.229 2.720 -9.197 1.00 98.06 100 LEU A C 1
ATOM 843 O O . LEU A 1 100 ? 1.278 2.687 -9.840 1.00 98.06 100 LEU A O 1
ATOM 847 N N . ASN A 1 101 ? -0.747 1.830 -9.371 1.00 98.19 101 ASN A N 1
ATOM 848 C CA . ASN A 1 101 ? -0.652 0.725 -10.317 1.00 98.19 101 ASN A CA 1
ATOM 849 C C . ASN A 1 101 ? -0.667 1.203 -11.776 1.00 98.19 101 ASN A C 1
ATOM 851 O O . ASN A 1 101 ? 0.062 0.645 -12.597 1.00 98.19 101 ASN A O 1
ATOM 855 N N . GLU A 1 102 ? -1.425 2.254 -12.092 1.00 97.75 102 GLU A N 1
ATOM 856 C CA . GLU A 1 102 ? -1.446 2.881 -13.423 1.00 97.75 102 GLU A CA 1
ATOM 857 C C . GLU A 1 102 ? -0.106 3.523 -13.804 1.00 97.75 102 GLU A C 1
ATOM 859 O O . GLU A 1 102 ? 0.268 3.535 -14.976 1.00 97.75 102 GLU A O 1
ATOM 864 N N . LYS A 1 103 ? 0.665 4.005 -12.822 1.00 96.56 103 LYS A N 1
ATOM 865 C CA . LYS A 1 103 ? 1.996 4.590 -13.062 1.00 96.56 103 LYS A CA 1
ATOM 866 C C . LYS A 1 103 ? 3.050 3.583 -13.518 1.00 96.56 103 LYS A C 1
ATOM 868 O O . LYS A 1 103 ? 4.117 4.006 -13.957 1.00 96.56 103 LYS A O 1
ATOM 873 N N . TYR A 1 104 ? 2.780 2.281 -13.402 1.00 95.25 104 TYR A N 1
ATOM 874 C CA . TYR A 1 104 ? 3.675 1.205 -13.837 1.00 95.25 104 TYR A CA 1
ATOM 875 C C . TYR A 1 104 ? 5.121 1.372 -13.331 1.00 95.25 104 TYR A C 1
ATOM 877 O O . TYR A 1 104 ? 6.094 1.275 -14.085 1.00 95.25 104 TYR A O 1
ATOM 885 N N . LEU A 1 105 ? 5.255 1.655 -12.032 1.00 96.44 105 LEU A N 1
ATOM 886 C CA . LEU A 1 105 ? 6.523 2.034 -11.411 1.00 96.44 105 LEU A CA 1
ATOM 887 C C . LEU A 1 105 ? 7.567 0.902 -11.498 1.00 96.44 105 LEU A C 1
ATOM 889 O O . LEU A 1 105 ? 7.245 -0.260 -11.216 1.00 96.44 105 LEU A O 1
ATOM 893 N N . PRO A 1 106 ? 8.829 1.202 -11.862 1.00 95.94 106 PRO A N 1
ATOM 894 C CA . PRO A 1 106 ? 9.908 0.226 -11.788 1.00 95.94 106 PRO A CA 1
ATOM 895 C C . PRO A 1 106 ? 10.178 -0.142 -10.329 1.00 95.94 106 PRO A C 1
ATOM 897 O O . PRO A 1 106 ? 10.123 0.715 -9.450 1.00 95.94 106 PRO A O 1
ATOM 900 N N . TYR A 1 107 ? 10.510 -1.407 -10.069 1.00 92.12 107 TYR A N 1
ATOM 901 C CA . TYR A 1 107 ? 11.038 -1.770 -8.758 1.00 92.12 107 TYR A CA 1
ATOM 902 C C . TYR A 1 107 ? 12.565 -1.593 -8.738 1.00 92.12 107 TYR A C 1
ATOM 904 O O . TYR A 1 107 ? 13.237 -2.086 -9.651 1.00 92.12 107 TYR A O 1
ATOM 912 N N . PRO A 1 108 ? 13.138 -0.917 -7.729 1.00 89.44 108 PRO A N 1
ATOM 913 C CA . PRO A 1 108 ? 14.573 -0.672 -7.665 1.00 89.44 108 PRO A CA 1
ATOM 914 C C . PRO A 1 108 ? 15.363 -1.958 -7.411 1.00 89.44 108 PRO A C 1
ATOM 916 O O . PRO A 1 108 ? 14.919 -2.857 -6.695 1.00 89.44 108 PRO A O 1
ATOM 919 N N . PHE A 1 109 ? 16.574 -2.030 -7.963 1.00 88.00 109 PHE A N 1
ATOM 920 C CA . PHE A 1 109 ? 17.457 -3.183 -7.789 1.00 88.00 109 PHE A CA 1
ATOM 921 C C . PHE A 1 109 ? 17.729 -3.440 -6.298 1.00 88.00 109 PHE A C 1
ATOM 923 O O . PHE A 1 109 ? 18.188 -2.552 -5.581 1.00 88.00 109 PHE A O 1
ATOM 930 N N . LEU A 1 110 ? 17.400 -4.645 -5.831 1.00 83.81 110 LEU A N 1
ATOM 931 C CA . LEU A 1 110 ? 17.474 -5.084 -4.434 1.00 83.81 110 LEU A CA 1
ATOM 932 C C . LEU A 1 110 ? 16.726 -4.182 -3.435 1.00 83.81 110 LEU A C 1
ATOM 934 O O . LEU A 1 110 ? 17.058 -4.158 -2.255 1.00 83.81 110 LEU A O 1
ATOM 938 N N . GLY A 1 111 ? 15.722 -3.421 -3.882 1.00 81.56 111 GLY A N 1
ATOM 939 C CA . GLY A 1 111 ? 14.993 -2.497 -3.008 1.00 81.56 111 GLY A CA 1
ATOM 940 C C . GLY A 1 111 ? 15.729 -1.184 -2.709 1.00 81.56 111 GLY A C 1
ATOM 941 O O . GLY A 1 111 ? 15.231 -0.397 -1.903 1.00 81.56 111 GLY A O 1
ATOM 942 N N . MET A 1 112 ? 16.878 -0.921 -3.351 1.00 85.38 112 MET A N 1
ATOM 943 C CA . MET A 1 112 ? 17.653 0.319 -3.204 1.00 85.38 112 MET A CA 1
ATOM 944 C C . MET A 1 112 ? 17.050 1.457 -4.042 1.00 85.38 112 MET A C 1
ATOM 946 O O . MET A 1 112 ? 17.541 1.808 -5.113 1.00 85.38 112 MET A O 1
ATOM 950 N N . GLY A 1 113 ? 15.927 1.992 -3.576 1.00 88.19 113 GLY A N 1
ATOM 951 C CA . GLY A 1 113 ? 15.190 3.100 -4.174 1.00 88.19 113 GLY A CA 1
ATOM 952 C C . GLY A 1 113 ? 13.774 3.171 -3.610 1.00 88.19 113 GLY A C 1
ATOM 953 O O . GLY A 1 113 ? 13.429 2.441 -2.683 1.00 88.19 113 GLY A O 1
ATOM 954 N N . GLU A 1 114 ? 12.936 4.007 -4.215 1.00 91.62 114 GLU A N 1
ATOM 955 C CA . GLU A 1 114 ? 11.488 4.012 -3.983 1.00 91.62 114 GLU A CA 1
ATOM 956 C C . GLU A 1 114 ? 10.896 2.600 -4.124 1.00 91.62 114 GLU A C 1
ATOM 958 O O . GLU A 1 114 ? 10.925 2.005 -5.199 1.00 91.62 114 GLU A O 1
ATOM 963 N N . ASN A 1 115 ? 10.410 2.033 -3.018 1.00 91.38 115 ASN A N 1
ATOM 964 C CA . ASN A 1 115 ? 10.071 0.612 -2.910 1.00 91.38 115 ASN A CA 1
ATOM 965 C C . ASN A 1 115 ? 8.740 0.399 -2.159 1.00 91.38 115 ASN A C 1
ATOM 967 O O . ASN A 1 115 ? 7.935 1.319 -1.998 1.00 91.38 115 ASN A O 1
ATOM 971 N N . SER A 1 116 ? 8.502 -0.824 -1.678 1.00 90.38 116 SER A N 1
ATOM 972 C CA . SER A 1 116 ? 7.316 -1.187 -0.892 1.00 90.38 116 SER A CA 1
ATOM 973 C C . SER A 1 116 ? 7.066 -0.287 0.325 1.00 90.38 116 SER A C 1
ATOM 975 O O . SER A 1 116 ? 5.924 0.019 0.655 1.00 90.38 116 SER A O 1
ATOM 977 N N . ASN A 1 117 ? 8.122 0.195 0.980 1.00 90.25 117 ASN A N 1
ATOM 978 C CA . ASN A 1 117 ? 7.997 1.070 2.144 1.00 90.25 117 ASN A CA 1
ATOM 979 C C . ASN A 1 117 ? 7.535 2.472 1.735 1.00 90.25 117 ASN A C 1
ATOM 981 O O . ASN A 1 117 ? 6.747 3.095 2.448 1.00 90.25 117 ASN A O 1
ATOM 985 N N . SER A 1 118 ? 7.964 2.938 0.560 1.00 92.94 118 SER A N 1
ATOM 986 C CA . SER A 1 118 ? 7.470 4.174 -0.050 1.00 92.94 118 SER A CA 1
ATOM 987 C C . SER A 1 118 ? 5.997 4.050 -0.451 1.00 92.94 118 SER A C 1
ATOM 989 O O . SER A 1 118 ? 5.242 5.009 -0.288 1.00 92.94 118 SER A O 1
ATOM 991 N N . VAL A 1 119 ? 5.543 2.865 -0.887 1.00 95.25 119 VAL A N 1
ATOM 992 C CA . VAL A 1 119 ? 4.105 2.589 -1.079 1.00 95.25 119 VAL A CA 1
ATOM 993 C C . VAL A 1 119 ? 3.362 2.771 0.233 1.00 95.25 119 VAL A C 1
ATOM 995 O O . VAL A 1 119 ? 2.426 3.563 0.276 1.00 95.25 119 VAL A O 1
ATOM 998 N N . ALA A 1 120 ? 3.794 2.114 1.310 1.00 93.81 120 ALA A N 1
ATOM 999 C CA . ALA A 1 120 ? 3.102 2.206 2.591 1.00 93.81 120 ALA A CA 1
ATOM 1000 C C . ALA A 1 120 ? 3.008 3.659 3.095 1.00 93.81 120 ALA A C 1
ATOM 1002 O O . ALA A 1 120 ? 1.930 4.111 3.478 1.00 93.81 120 ALA A O 1
ATOM 1003 N N . SER A 1 121 ? 4.098 4.432 3.014 1.00 92.69 121 SER A N 1
ATOM 1004 C CA . SER A 1 121 ? 4.091 5.864 3.352 1.00 92.69 121 SER A CA 1
ATOM 1005 C C . SER A 1 121 ? 3.163 6.688 2.455 1.00 92.69 121 SER A C 1
ATOM 1007 O O . SER A 1 121 ? 2.442 7.555 2.947 1.00 92.69 121 SER A O 1
ATOM 1009 N N . THR A 1 122 ? 3.132 6.394 1.154 1.00 95.56 122 THR A N 1
ATOM 1010 C CA . THR A 1 122 ? 2.245 7.072 0.200 1.00 95.56 122 THR A CA 1
ATOM 1011 C C . THR A 1 122 ? 0.778 6.778 0.491 1.00 95.56 122 THR A C 1
ATOM 1013 O O . THR A 1 122 ? -0.029 7.705 0.503 1.00 95.56 122 THR A O 1
ATOM 1016 N N . LEU A 1 123 ? 0.429 5.517 0.765 1.00 96.69 123 LEU A N 1
ATOM 1017 C CA . LEU A 1 123 ? -0.932 5.116 1.112 1.00 96.69 123 LEU A CA 1
ATOM 1018 C C . LEU A 1 123 ? -1.395 5.829 2.386 1.00 96.69 123 LEU A C 1
ATOM 1020 O O . LEU A 1 123 ? -2.449 6.455 2.364 1.00 96.69 123 LEU A O 1
ATOM 1024 N N . ILE A 1 124 ? -0.584 5.829 3.451 1.00 94.56 124 ILE A N 1
ATOM 1025 C CA . ILE A 1 124 ? -0.898 6.532 4.708 1.00 94.56 124 ILE A CA 1
ATOM 1026 C C . ILE A 1 124 ? -1.159 8.020 4.456 1.00 94.56 124 ILE A C 1
ATOM 1028 O O . ILE A 1 124 ? -2.196 8.540 4.877 1.00 94.56 124 ILE A O 1
ATOM 1032 N N . LYS A 1 125 ? -0.273 8.682 3.697 1.00 94.56 125 LYS A N 1
ATOM 1033 C CA . LYS A 1 125 ? -0.446 10.093 3.332 1.00 94.56 125 LYS A CA 1
ATOM 1034 C C . LYS A 1 125 ? -1.740 10.305 2.537 1.00 94.56 125 LYS A C 1
ATOM 1036 O O . LYS A 1 125 ? -2.478 11.239 2.829 1.00 94.56 125 LYS A O 1
ATOM 1041 N N . CYS A 1 126 ? -2.086 9.422 1.597 1.00 96.00 126 CYS A N 1
ATOM 1042 C CA . CYS A 1 126 ? -3.343 9.503 0.835 1.00 96.00 126 CYS A CA 1
ATOM 1043 C C . CYS A 1 126 ? -4.597 9.321 1.700 1.00 96.00 126 CYS A C 1
ATOM 1045 O O . CYS A 1 126 ? -5.628 9.913 1.397 1.00 96.00 126 CYS A O 1
ATOM 1047 N N . MET A 1 127 ? -4.519 8.565 2.798 1.00 94.94 127 MET A N 1
ATOM 1048 C CA . MET A 1 127 ? -5.613 8.482 3.773 1.00 94.94 127 MET A CA 1
ATOM 1049 C C . MET A 1 127 ? -5.766 9.777 4.598 1.00 94.94 127 MET A C 1
ATOM 1051 O O . MET A 1 127 ? -6.735 9.931 5.345 1.00 94.94 127 MET A O 1
ATOM 1055 N N . GLY A 1 128 ? -4.829 10.723 4.485 1.00 94.06 128 GLY A N 1
ATOM 1056 C CA . GLY A 1 128 ? -4.779 11.910 5.340 1.00 94.06 128 GLY A CA 1
ATOM 1057 C C . GLY A 1 128 ? -4.518 11.534 6.796 1.00 94.06 128 GLY A C 1
ATOM 1058 O O . GLY A 1 128 ? -5.122 12.114 7.694 1.00 94.06 128 GLY A O 1
ATOM 1059 N N . LEU A 1 129 ? -3.712 10.493 7.009 1.00 91.25 129 LEU A N 1
ATOM 1060 C CA . LEU A 1 129 ? -3.206 10.118 8.319 1.00 91.25 129 LEU A CA 1
ATOM 1061 C C . LEU A 1 129 ? -1.731 10.488 8.413 1.00 91.25 129 LEU A C 1
ATOM 1063 O O . LEU A 1 129 ? -1.009 10.482 7.414 1.00 91.25 129 LEU A O 1
ATOM 1067 N N . GLU A 1 130 ? -1.285 10.736 9.633 1.00 82.38 130 GLU A N 1
ATOM 1068 C CA . GLU A 1 130 ? 0.125 10.893 9.945 1.00 82.38 130 GLU A CA 1
ATOM 1069 C C . GLU A 1 130 ? 0.654 9.589 10.534 1.00 82.38 130 GLU A C 1
ATOM 1071 O O . GLU A 1 130 ? -0.015 8.914 11.317 1.00 82.38 130 GLU A O 1
ATOM 1076 N N . LEU A 1 131 ? 1.856 9.205 10.113 1.00 71.50 131 LEU A N 1
ATOM 1077 C CA . LEU A 1 131 ? 2.567 8.099 10.728 1.00 71.50 131 LEU A CA 1
ATOM 1078 C C . LEU A 1 131 ? 3.503 8.689 11.777 1.00 71.50 131 LEU A C 1
ATOM 1080 O O . LEU A 1 131 ? 4.624 9.078 11.451 1.00 71.50 131 LEU A O 1
ATOM 1084 N N . GLU A 1 132 ? 3.069 8.721 13.030 1.00 62.94 132 GLU A N 1
ATOM 1085 C CA . GLU A 1 132 ? 4.011 8.828 14.139 1.00 62.94 132 GLU A CA 1
ATOM 1086 C C . GLU A 1 132 ? 4.757 7.496 14.212 1.00 62.94 132 GLU A C 1
ATOM 1088 O O . GLU A 1 132 ? 4.229 6.493 14.684 1.00 62.94 132 GLU A O 1
ATOM 1093 N N . ILE A 1 133 ? 5.953 7.439 13.624 1.00 55.44 133 ILE A N 1
ATOM 1094 C CA . ILE A 1 133 ? 6.775 6.227 13.613 1.00 55.44 133 ILE A CA 1
ATOM 1095 C C . ILE A 1 133 ? 7.401 6.107 15.005 1.00 55.44 133 ILE A C 1
ATOM 1097 O O . ILE A 1 133 ? 8.306 6.887 15.309 1.00 55.44 133 ILE A O 1
ATOM 1101 N N . PRO A 1 134 ? 7.003 5.142 15.851 1.00 46.78 134 PRO A N 1
ATOM 1102 C CA . PRO A 1 134 ? 7.650 4.988 17.142 1.00 46.78 134 PRO A CA 1
ATOM 1103 C C . PRO A 1 134 ? 9.027 4.372 16.903 1.00 46.78 134 PRO A C 1
ATOM 1105 O O . PRO A 1 134 ? 9.084 3.183 16.635 1.00 46.78 134 PRO A O 1
ATOM 1108 N N . HIS A 1 135 ? 10.102 5.175 16.911 1.00 43.97 135 HIS A N 1
ATOM 1109 C CA . HIS A 1 135 ? 11.536 4.798 16.950 1.00 43.97 135 HIS A CA 1
ATOM 1110 C C . HIS A 1 135 ? 11.950 3.475 16.272 1.00 43.97 135 HIS A C 1
ATOM 1112 O O . HIS A 1 135 ? 12.857 2.774 16.721 1.00 43.97 135 HIS A O 1
ATOM 1118 N N . ALA A 1 136 ? 11.278 3.098 15.195 1.00 50.06 136 ALA A N 1
ATOM 1119 C CA . ALA A 1 136 ? 11.352 1.735 14.729 1.00 50.06 136 ALA A CA 1
ATOM 1120 C C . ALA A 1 136 ? 12.528 1.557 13.782 1.00 50.06 136 ALA A C 1
ATOM 1122 O O . ALA A 1 136 ? 12.848 2.438 12.980 1.00 50.06 136 ALA A O 1
ATOM 1123 N N . LYS A 1 137 ? 13.122 0.367 13.878 1.00 56.44 137 LYS A N 1
ATOM 1124 C CA . LYS A 1 137 ? 14.201 -0.170 13.046 1.00 56.44 137 LYS A CA 1
ATOM 1125 C C . LYS A 1 137 ? 14.119 0.358 11.603 1.00 56.44 137 LYS A C 1
ATOM 1127 O O . LYS A 1 137 ? 13.068 0.281 10.958 1.00 56.44 137 LYS A O 1
ATOM 1132 N N . ILE A 1 138 ? 15.245 0.901 11.132 1.00 62.59 138 ILE A N 1
ATOM 1133 C CA . ILE A 1 138 ? 15.412 1.582 9.840 1.00 62.59 138 ILE A CA 1
ATOM 1134 C C . ILE A 1 138 ? 14.819 0.719 8.717 1.00 62.59 138 ILE A C 1
ATOM 1136 O O . ILE A 1 138 ? 15.356 -0.337 8.389 1.00 62.59 138 ILE A O 1
ATOM 1140 N N . ALA A 1 139 ? 13.713 1.171 8.121 1.00 70.19 139 ALA A N 1
ATOM 1141 C CA . ALA A 1 139 ? 13.180 0.611 6.885 1.00 70.19 139 ALA A CA 1
ATOM 1142 C C . ALA A 1 139 ? 13.586 1.535 5.727 1.00 70.19 139 ALA A C 1
ATOM 1144 O O . ALA A 1 139 ? 13.145 2.689 5.690 1.00 70.19 139 ALA A O 1
ATOM 1145 N N . PRO A 1 140 ? 14.437 1.078 4.790 1.00 77.00 140 PRO A N 1
ATOM 1146 C CA . PRO A 1 140 ? 14.890 1.913 3.686 1.00 77.00 140 PRO A CA 1
ATOM 1147 C C . PRO A 1 140 ? 13.717 2.523 2.914 1.00 77.00 140 PRO A C 1
ATOM 1149 O O . PRO A 1 140 ? 12.744 1.829 2.612 1.00 77.00 140 PRO A O 1
ATOM 1152 N N . TYR A 1 141 ? 13.840 3.814 2.587 1.00 81.38 141 TYR A N 1
ATOM 1153 C CA . TYR A 1 141 ? 12.888 4.601 1.787 1.00 81.38 141 TYR A CA 1
ATOM 1154 C C . TYR A 1 141 ? 11.476 4.759 2.376 1.00 81.38 141 TYR A C 1
ATOM 1156 O O . TYR A 1 141 ? 10.568 5.239 1.689 1.00 81.38 141 TYR A O 1
ATOM 1164 N N . GLN A 1 142 ? 11.293 4.442 3.660 1.00 81.62 142 GLN A N 1
ATOM 1165 C CA . GLN A 1 142 ? 10.133 4.896 4.422 1.00 81.62 142 GLN A CA 1
ATOM 1166 C C . GLN A 1 142 ? 10.090 6.436 4.461 1.00 81.62 142 GLN A C 1
ATOM 1168 O O . GLN A 1 142 ? 11.123 7.101 4.526 1.00 81.62 142 GLN A O 1
ATOM 1173 N N . GLY A 1 143 ? 8.889 7.008 4.381 1.00 84.25 143 GLY A N 1
ATOM 1174 C CA . GLY A 1 143 ? 8.657 8.455 4.330 1.00 84.25 143 GLY A CA 1
ATOM 1175 C C . GLY A 1 143 ? 8.792 9.066 2.932 1.00 84.25 143 GLY A C 1
ATOM 1176 O O . GLY A 1 143 ? 8.357 10.195 2.719 1.00 84.25 143 GLY A O 1
ATOM 1177 N N . ARG A 1 144 ? 9.336 8.329 1.952 1.00 90.62 144 ARG A N 1
ATOM 1178 C CA . ARG A 1 144 ? 9.309 8.752 0.545 1.00 90.62 144 ARG A CA 1
ATOM 1179 C C . ARG A 1 144 ? 7.900 8.591 -0.017 1.00 90.62 144 ARG A C 1
ATOM 1181 O O . ARG A 1 144 ? 7.237 7.587 0.240 1.00 90.62 144 ARG A O 1
ATOM 1188 N N . ILE A 1 145 ? 7.459 9.592 -0.772 1.00 94.00 145 ILE A N 1
ATOM 1189 C CA . ILE A 1 145 ? 6.100 9.691 -1.302 1.00 94.00 145 ILE A CA 1
ATOM 1190 C C . ILE A 1 145 ? 6.153 9.560 -2.826 1.00 94.00 145 ILE A C 1
ATOM 1192 O O . ILE A 1 145 ? 6.861 10.313 -3.484 1.00 94.00 145 ILE A O 1
ATOM 1196 N N . LEU A 1 146 ? 5.386 8.612 -3.365 1.00 96.25 146 LEU A N 1
ATOM 1197 C CA . LEU A 1 146 ? 5.380 8.217 -4.781 1.00 96.25 146 LEU A CA 1
ATOM 1198 C C . LEU A 1 146 ? 4.378 9.009 -5.638 1.00 96.25 146 LEU A C 1
ATOM 1200 O O . LEU A 1 146 ? 4.350 8.885 -6.864 1.00 96.25 146 LEU A O 1
ATOM 1204 N N . LEU A 1 147 ? 3.509 9.789 -4.995 1.00 95.94 147 LEU A N 1
ATOM 1205 C CA . LEU A 1 147 ? 2.524 10.654 -5.638 1.00 95.94 147 LEU A CA 1
ATOM 1206 C C . LEU A 1 147 ? 2.829 12.113 -5.297 1.00 95.94 147 LEU A C 1
ATOM 1208 O O . LEU A 1 147 ? 3.258 12.426 -4.191 1.00 95.94 147 LEU A O 1
ATOM 1212 N N . ASN A 1 148 ? 2.596 13.016 -6.244 1.00 96.06 148 ASN A N 1
ATOM 1213 C CA . ASN A 1 148 ? 2.727 14.444 -5.973 1.00 96.06 148 ASN A CA 1
ATOM 1214 C C . ASN A 1 148 ? 1.574 14.941 -5.082 1.00 96.06 148 ASN A C 1
ATOM 1216 O O . ASN A 1 148 ? 0.522 14.303 -4.969 1.00 96.06 148 ASN A O 1
ATOM 1220 N N . ASP A 1 149 ? 1.764 16.105 -4.464 1.00 94.56 149 ASP A N 1
ATOM 1221 C CA . ASP A 1 149 ? 0.791 16.634 -3.507 1.00 94.56 149 ASP A CA 1
ATOM 1222 C C . ASP A 1 149 ? -0.561 16.958 -4.154 1.00 94.56 149 ASP A C 1
ATOM 1224 O O . ASP A 1 149 ? -1.593 16.765 -3.519 1.00 94.56 149 ASP A O 1
ATOM 1228 N N . SER A 1 150 ? -0.598 17.365 -5.428 1.00 96.56 150 SER A N 1
ATOM 1229 C CA . SER A 1 150 ? -1.865 17.645 -6.115 1.00 96.56 150 SER A CA 1
ATOM 1230 C C . SER A 1 150 ? -2.731 16.393 -6.276 1.00 96.56 150 SER A C 1
ATOM 1232 O O . SER A 1 150 ? -3.928 16.450 -5.998 1.00 96.56 150 SER A O 1
ATOM 1234 N N . VAL A 1 151 ? -2.146 15.250 -6.650 1.00 96.75 151 VAL A N 1
ATOM 1235 C CA . VAL A 1 151 ? -2.863 13.966 -6.720 1.00 96.75 151 VAL A CA 1
ATOM 1236 C C . VAL A 1 151 ? -3.302 13.514 -5.329 1.00 96.75 151 VAL A C 1
ATOM 1238 O O . VAL A 1 151 ? -4.427 13.048 -5.163 1.00 96.75 151 VAL A O 1
ATOM 1241 N N . ILE A 1 152 ? -2.455 13.685 -4.314 1.00 96.31 152 ILE A N 1
ATOM 1242 C CA . ILE A 1 152 ? -2.796 13.333 -2.928 1.00 96.31 152 ILE A CA 1
ATOM 1243 C C . ILE A 1 152 ? -3.990 14.156 -2.438 1.00 96.31 152 ILE A C 1
ATOM 1245 O O . ILE A 1 152 ? -4.950 13.584 -1.928 1.00 96.31 152 ILE A O 1
ATOM 1249 N N . ILE A 1 153 ? -3.969 15.473 -2.646 1.00 95.25 153 ILE A N 1
ATOM 1250 C CA . ILE A 1 153 ? -5.068 16.376 -2.283 1.00 95.25 153 ILE A CA 1
ATOM 1251 C C . ILE A 1 153 ? -6.348 15.989 -3.035 1.00 95.25 153 ILE A C 1
ATOM 1253 O O . ILE A 1 153 ? -7.424 15.964 -2.443 1.00 95.25 153 ILE A O 1
ATOM 1257 N N . GLN A 1 154 ? -6.255 15.629 -4.320 1.00 95.69 154 GLN A N 1
ATOM 1258 C CA . GLN A 1 154 ? -7.408 15.139 -5.085 1.00 95.69 154 GLN A CA 1
ATOM 1259 C C . GLN A 1 154 ? -7.990 13.844 -4.507 1.00 95.69 154 GLN A C 1
ATOM 1261 O O . GLN A 1 154 ? -9.211 13.712 -4.433 1.00 95.69 154 GLN A O 1
ATOM 1266 N N . ILE A 1 155 ? -7.145 12.897 -4.087 1.00 95.88 155 ILE A N 1
ATOM 1267 C CA . ILE A 1 155 ? -7.593 11.665 -3.427 1.00 95.88 155 ILE A CA 1
ATOM 1268 C C . ILE A 1 155 ? -8.290 12.018 -2.112 1.00 95.88 155 ILE A C 1
ATOM 1270 O O . ILE A 1 155 ? -9.440 11.634 -1.921 1.00 95.88 155 ILE A O 1
ATOM 1274 N N . GLN A 1 156 ? -7.640 12.796 -1.246 1.00 95.00 156 GLN A N 1
ATOM 1275 C CA . GLN A 1 156 ? -8.159 13.170 0.074 1.00 95.00 156 GLN A CA 1
ATOM 1276 C C . GLN A 1 156 ? -9.482 13.947 0.003 1.00 95.00 156 GLN A C 1
ATOM 1278 O O . GLN A 1 156 ? -10.350 13.753 0.850 1.00 95.00 156 GLN A O 1
ATOM 1283 N N . ASN A 1 157 ? -9.659 14.784 -1.023 1.00 92.00 157 ASN A N 1
ATOM 1284 C CA . ASN A 1 157 ? -10.888 15.545 -1.254 1.00 92.00 157 ASN A CA 1
ATOM 1285 C C . ASN A 1 157 ? -11.956 14.759 -2.023 1.00 92.00 157 ASN A C 1
ATOM 1287 O O . ASN A 1 157 ? -13.066 15.262 -2.222 1.00 92.00 157 ASN A O 1
ATOM 1291 N N . SER A 1 158 ? -11.646 13.549 -2.497 1.00 85.62 158 SER A N 1
ATOM 1292 C CA . SER A 1 158 ? -12.634 12.750 -3.205 1.00 85.62 158 SER A CA 1
ATOM 1293 C C . SER A 1 158 ? -13.745 12.342 -2.242 1.00 85.62 158 SER A C 1
ATOM 1295 O O . SER A 1 158 ? -13.508 11.734 -1.198 1.00 85.62 158 SER A O 1
ATOM 1297 N N . ARG A 1 159 ? -14.985 12.715 -2.578 1.00 65.25 159 ARG A N 1
ATOM 1298 C CA . ARG A 1 159 ? -16.154 12.289 -1.811 1.00 65.25 159 ARG A CA 1
ATOM 1299 C C . ARG A 1 159 ? -16.251 10.775 -1.910 1.00 65.25 159 ARG A C 1
ATOM 1301 O O . ARG A 1 159 ? -16.479 10.233 -2.990 1.00 65.25 159 ARG A O 1
ATOM 1308 N N . ILE A 1 160 ? -16.086 10.107 -0.780 1.00 61.22 160 ILE A N 1
ATOM 1309 C CA . ILE A 1 160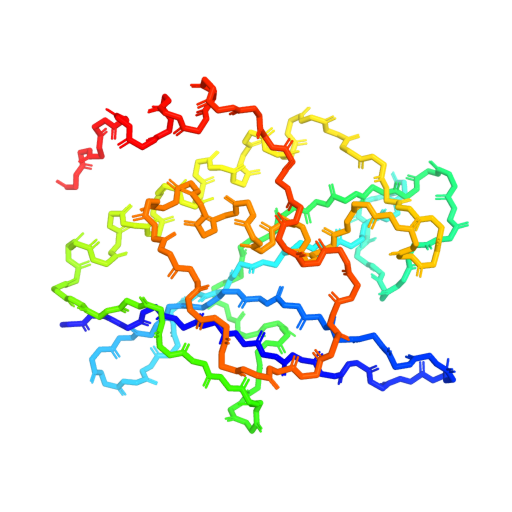 ? -16.436 8.702 -0.658 1.00 61.22 160 ILE A CA 1
ATOM 1310 C C . ILE A 1 160 ? -17.920 8.689 -0.325 1.00 61.22 160 ILE A C 1
ATOM 1312 O O . ILE A 1 160 ? -18.319 9.060 0.776 1.00 61.22 160 ILE A O 1
ATOM 1316 N N . HIS A 1 161 ? -18.738 8.334 -1.310 1.00 46.16 161 HIS A N 1
ATOM 1317 C CA . HIS A 1 161 ? -20.119 7.954 -1.052 1.00 46.16 161 HIS A CA 1
ATOM 1318 C C . HIS A 1 161 ? -20.069 6.602 -0.328 1.00 46.16 161 HIS A C 1
ATOM 1320 O O . HIS A 1 161 ? -19.866 5.573 -0.968 1.00 46.16 161 HIS A O 1
ATOM 1326 N N . CYS A 1 162 ? -20.107 6.644 1.007 1.00 44.41 162 CYS A N 1
ATOM 1327 C CA . CYS A 1 162 ? -20.299 5.469 1.855 1.00 44.41 162 CYS A CA 1
ATOM 1328 C C . CYS A 1 162 ? -21.774 5.064 1.865 1.00 44.41 162 CYS A C 1
ATOM 1330 O O . CYS A 1 162 ? -22.624 5.983 1.919 1.00 44.41 162 CYS A O 1
#

Radius of gyration: 15.08 Å; chains: 1; bounding box: 42×33×34 Å

Organism: NCBI:txid556287

Foldseek 3Di:
DKWKKKFWDFDDDPDDTATFIKIFMADPVRHTAKIKWFFKAAQVRDTDDFDADQRIFTAIDMDRDDDRDDPPTDMDGQDDDDPVLVVLLVVLLVVVRVVRRVVRHGQDHRNQDCGGLLSNQQSCLLSVTDDPPDVDDDRPPHNHHPDDPVVSVVSNPDDDPD

pLDDT: mean 85.39, std 15.51, range [35.69, 98.25]

Sequence (162 aa):
MLILRYYFLFQWDIGLIFAHRLLTVFDSNKRFVAELDGLVVNKNGKIKPIGYLRSDRLKVFEFKSPHLYREDQEQVVLFSSTKEYAMSKWHLALRAKDILNEKYLPYPFLGMGENSNSVASTLIKCMGLELEIPHAKIAPYQGRILLNDSVIIQIQNSRIHC

Secondary structure (DSSP, 8-state):
-EEEEE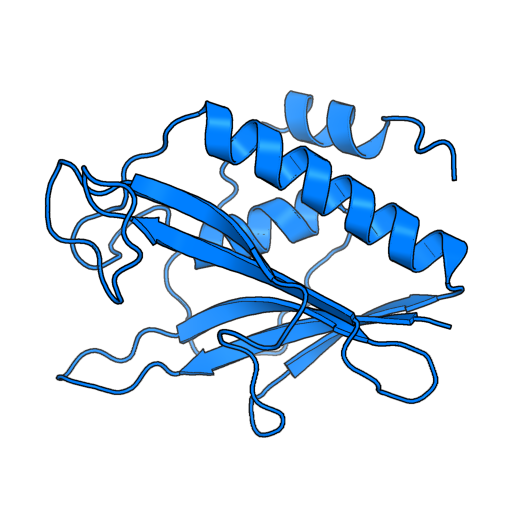EEEEE-SSS--EEEEEEEEEETT--EEEEEEEEEE-TTS-EESS--STT-EEEEEEESS-SS--TTSEEEEEEEE-HHHHHHHHHHHHHHHHHHHHTTPBPPGGG-SS-HHHHHHHHHHHTT------S----TTTT--SS-HHHHHHHHTS----